Protein AF-A0A645DQP9-F1 (afdb_monomer_lite)

Structure (mmCIF, N/CA/C/O backbone):
data_AF-A0A645DQP9-F1
#
_entry.id   AF-A0A645DQP9-F1
#
loop_
_atom_site.group_PDB
_atom_site.id
_atom_site.type_symbol
_atom_site.label_atom_id
_atom_site.label_alt_id
_atom_site.label_comp_id
_atom_site.label_asym_id
_atom_site.label_entity_id
_atom_site.label_seq_id
_atom_site.pdbx_PDB_ins_code
_atom_site.Cartn_x
_atom_site.Cartn_y
_atom_site.Cartn_z
_atom_site.occupancy
_atom_site.B_iso_or_equiv
_atom_site.auth_seq_id
_atom_site.auth_comp_id
_atom_site.auth_asym_id
_atom_site.auth_atom_id
_atom_site.pdbx_PDB_model_num
ATOM 1 N N . MET A 1 1 ? -20.306 5.589 3.579 1.00 58.47 1 MET A N 1
ATOM 2 C CA . MET A 1 1 ? -19.928 5.825 4.986 1.00 58.47 1 MET A CA 1
ATOM 3 C C . MET A 1 1 ? -18.543 6.451 4.961 1.00 58.47 1 MET A C 1
ATOM 5 O O . MET A 1 1 ? -17.764 6.042 4.113 1.00 58.47 1 MET A O 1
ATOM 9 N N . ASP A 1 2 ? -18.267 7.483 5.757 1.00 70.06 2 ASP A N 1
ATOM 10 C CA . ASP A 1 2 ? -16.921 8.072 5.817 1.00 70.06 2 ASP A CA 1
ATOM 11 C C . ASP A 1 2 ? -16.045 7.193 6.726 1.00 70.06 2 ASP A C 1
ATOM 13 O O . ASP A 1 2 ? -16.339 7.118 7.926 1.00 70.06 2 ASP A O 1
ATOM 17 N N . PRO A 1 3 ? -14.989 6.537 6.204 1.00 66.81 3 PRO A N 1
ATOM 18 C CA . PRO A 1 3 ? -14.098 5.718 7.023 1.00 66.81 3 PRO A CA 1
ATOM 19 C C . PRO A 1 3 ? -13.484 6.515 8.185 1.00 66.81 3 PRO A C 1
ATOM 21 O O . PRO A 1 3 ? -13.211 5.971 9.245 1.00 66.81 3 PRO A O 1
ATOM 24 N N . GLY A 1 4 ? -13.288 7.832 8.039 1.00 70.69 4 GLY A N 1
ATOM 25 C CA . GLY A 1 4 ? -12.890 8.739 9.123 1.00 70.69 4 GLY A CA 1
ATOM 26 C C . GLY A 1 4 ? -13.702 8.562 10.406 1.00 70.69 4 GLY A C 1
ATOM 27 O O . GLY A 1 4 ? -13.138 8.480 11.500 1.00 70.69 4 GLY A O 1
ATOM 28 N N . LEU A 1 5 ? -15.022 8.463 10.263 1.00 83.31 5 LEU A N 1
ATOM 29 C CA . LEU A 1 5 ? -15.959 8.427 11.381 1.00 83.31 5 LEU A CA 1
ATOM 30 C C . LEU A 1 5 ? -16.033 7.048 12.047 1.00 83.31 5 LEU A C 1
ATOM 32 O O . LEU A 1 5 ? -16.182 6.974 13.268 1.00 83.31 5 LEU A O 1
ATOM 36 N N . THR A 1 6 ? -15.894 5.963 11.281 1.00 91.12 6 THR A N 1
ATOM 37 C CA . THR A 1 6 ? -15.985 4.593 11.812 1.00 91.12 6 THR A CA 1
ATOM 38 C C . THR A 1 6 ? -14.780 4.252 12.684 1.00 91.12 6 THR A C 1
ATOM 40 O O . THR A 1 6 ? -14.946 3.764 13.803 1.00 91.12 6 THR A O 1
ATOM 43 N N . TYR A 1 7 ? -13.570 4.615 12.250 1.00 92.06 7 TYR A N 1
ATOM 44 C CA . TYR A 1 7 ? -12.354 4.396 13.038 1.00 92.06 7 TYR A CA 1
ATOM 45 C C . TYR A 1 7 ? -12.356 5.153 14.376 1.00 92.06 7 TYR A C 1
ATOM 47 O O . TYR A 1 7 ? -11.875 4.626 15.378 1.00 92.06 7 TYR A O 1
ATOM 55 N N . ALA 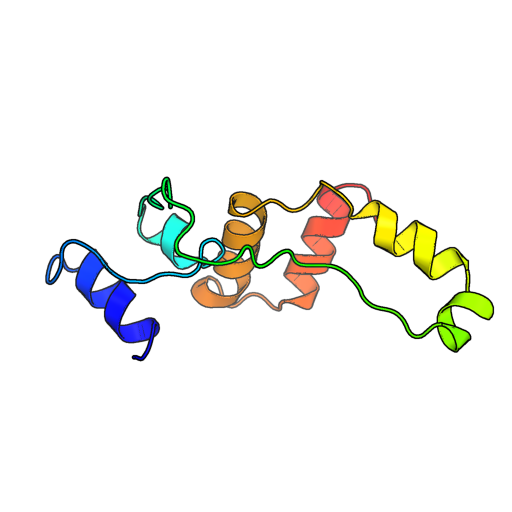A 1 8 ? -12.916 6.367 14.428 1.00 91.31 8 ALA A N 1
ATOM 56 C CA . ALA A 1 8 ? -13.077 7.090 15.690 1.00 91.31 8 ALA A CA 1
ATOM 57 C C . ALA A 1 8 ? -14.098 6.404 16.612 1.00 91.31 8 ALA A C 1
ATOM 59 O O . ALA A 1 8 ? -13.863 6.291 17.811 1.00 91.31 8 ALA A O 1
ATOM 60 N N . ALA A 1 9 ? -15.209 5.909 16.059 1.00 93.62 9 ALA A N 1
ATOM 61 C CA . ALA A 1 9 ? -16.245 5.234 16.833 1.00 93.62 9 ALA A CA 1
ATOM 62 C C . ALA A 1 9 ? -15.742 3.942 17.497 1.00 93.62 9 ALA A C 1
ATOM 64 O O . ALA A 1 9 ? -16.025 3.740 18.676 1.00 93.62 9 ALA A O 1
ATOM 65 N N . VAL A 1 10 ? -14.976 3.108 16.780 1.00 94.56 10 VAL A N 1
ATOM 66 C CA . VAL A 1 10 ? -14.407 1.875 17.360 1.00 94.56 10 VAL A CA 1
ATOM 67 C C . VAL A 1 10 ? -13.307 2.178 18.376 1.00 94.56 10 VAL A C 1
ATOM 69 O O . VAL A 1 10 ? -13.277 1.580 19.446 1.00 94.56 10 VAL A O 1
ATOM 72 N N . ARG A 1 11 ? -12.450 3.173 18.105 1.00 93.00 11 ARG A N 1
ATOM 73 C CA . ARG A 1 11 ? -11.420 3.625 19.054 1.00 93.00 11 ARG A CA 1
ATOM 74 C C . ARG A 1 11 ? -12.035 4.130 20.362 1.00 93.00 11 ARG A C 1
ATOM 76 O O . ARG A 1 11 ? -11.515 3.841 21.433 1.00 93.00 11 ARG A O 1
ATOM 83 N N . ASP A 1 12 ? -13.129 4.884 20.268 1.00 94.56 12 ASP A N 1
ATOM 84 C CA . ASP A 1 12 ? -13.825 5.466 21.420 1.00 94.56 12 ASP A CA 1
ATOM 85 C C . ASP A 1 12 ? -14.788 4.471 22.104 1.00 94.56 12 ASP A C 1
ATOM 87 O O . ASP A 1 12 ? -15.499 4.856 23.031 1.00 94.56 12 ASP A O 1
ATOM 91 N N . GLY A 1 13 ? -14.859 3.214 21.641 1.00 94.81 13 GLY A N 1
ATOM 92 C CA . GLY A 1 13 ? -15.730 2.177 22.208 1.00 94.81 13 GLY A CA 1
ATOM 93 C C . GLY A 1 13 ? -17.228 2.410 21.986 1.00 94.81 13 GLY A C 1
ATOM 94 O O . GLY A 1 13 ? -18.053 1.866 22.713 1.00 94.81 13 GLY A O 1
ATOM 95 N N . LYS A 1 14 ? -17.606 3.237 21.002 1.00 96.44 14 LYS A N 1
ATOM 96 C CA . LYS A 1 14 ? -19.016 3.472 20.633 1.00 96.44 14 LYS A CA 1
ATOM 97 C C . LYS A 1 14 ? -19.597 2.323 19.810 1.00 96.44 14 LYS A C 1
ATOM 99 O O . LYS A 1 14 ? -20.814 2.180 19.741 1.00 96.44 14 LYS A O 1
ATOM 104 N N . VAL A 1 15 ? -18.725 1.558 19.157 1.00 96.06 15 VAL A N 1
ATOM 105 C CA . VAL A 1 15 ? -19.022 0.331 18.413 1.00 96.06 15 VAL A CA 1
ATOM 106 C C . VAL A 1 15 ? -17.880 -0.659 18.627 1.00 96.06 15 VAL A C 1
ATOM 108 O O . VAL A 1 15 ? -16.747 -0.241 18.858 1.00 96.06 15 VAL A O 1
ATOM 111 N N . ASP A 1 16 ? -18.160 -1.953 18.497 1.00 95.19 16 ASP A N 1
ATOM 112 C CA . ASP A 1 16 ? -17.151 -3.006 18.680 1.00 95.19 16 ASP A CA 1
ATOM 113 C C . ASP A 1 16 ? -16.440 -3.392 17.373 1.00 95.19 16 ASP A C 1
ATOM 115 O O . ASP A 1 16 ? -15.305 -3.866 17.387 1.00 95.19 16 ASP A O 1
ATOM 119 N N . VAL A 1 17 ? -17.114 -3.211 16.230 1.00 95.44 17 VAL A N 1
ATOM 120 C CA . VAL A 1 17 ? -16.657 -3.661 14.907 1.00 95.44 17 VAL A CA 1
ATOM 121 C C . VAL A 1 17 ? -17.024 -2.624 13.848 1.00 95.44 17 VAL A C 1
ATOM 123 O O . VAL A 1 17 ? -18.082 -1.998 13.922 1.00 95.44 17 VAL A O 1
ATOM 126 N N . ILE A 1 18 ? -16.153 -2.461 12.853 1.00 94.81 18 ILE A N 1
ATOM 127 C CA . ILE A 1 18 ? -16.349 -1.587 11.690 1.00 94.81 18 ILE A CA 1
ATOM 128 C C . ILE A 1 18 ? -15.937 -2.306 10.405 1.00 94.81 18 ILE A C 1
ATOM 130 O O . ILE A 1 18 ? -15.148 -3.252 10.447 1.00 94.81 18 ILE A O 1
ATOM 134 N N . ASP A 1 19 ? -16.429 -1.828 9.265 1.00 93.00 19 ASP A N 1
ATOM 135 C CA . ASP A 1 19 ? -15.812 -2.113 7.976 1.00 93.00 19 ASP A CA 1
ATOM 136 C C . ASP A 1 19 ? -14.497 -1.327 7.830 1.00 93.00 19 ASP A C 1
ATOM 138 O O . ASP A 1 19 ? -14.357 -0.196 8.302 1.00 93.00 19 ASP A O 1
ATOM 142 N N . ALA A 1 20 ? -13.504 -1.959 7.209 1.00 91.38 20 ALA A N 1
ATOM 143 C CA . ALA A 1 20 ? -12.150 -1.435 7.085 1.00 91.38 20 ALA A CA 1
ATOM 144 C C . ALA A 1 20 ? -11.474 -1.967 5.814 1.00 91.38 20 ALA A C 1
ATOM 146 O O . ALA A 1 20 ? -11.823 -3.035 5.312 1.00 91.38 20 ALA A O 1
ATOM 147 N N . PHE A 1 21 ? -10.458 -1.249 5.335 1.00 91.69 21 PHE A N 1
ATOM 148 C CA . PHE A 1 21 ? -9.542 -1.740 4.303 1.00 91.69 21 PHE A CA 1
ATOM 149 C C . PHE A 1 21 ? -8.303 -2.339 4.973 1.00 91.69 21 PHE A C 1
ATOM 151 O O . PHE A 1 21 ? -7.746 -1.721 5.879 1.00 91.69 21 PHE A O 1
ATOM 158 N N . SER A 1 22 ? -7.842 -3.515 4.532 1.00 92.88 22 SER A N 1
ATOM 159 C CA . SER A 1 22 ? -6.762 -4.261 5.210 1.00 92.88 22 SER A CA 1
ATOM 160 C C . SER A 1 22 ? -5.420 -3.518 5.281 1.00 92.88 22 SER A C 1
ATOM 162 O O . SER A 1 22 ? -4.590 -3.830 6.132 1.00 92.88 22 SER A O 1
ATOM 164 N N . THR A 1 23 ? -5.224 -2.507 4.431 1.00 94.19 23 THR A N 1
ATOM 165 C CA . THR A 1 23 ? -4.015 -1.678 4.346 1.00 94.19 23 THR A CA 1
ATOM 166 C C . THR A 1 23 ? -4.167 -0.287 4.975 1.00 94.19 23 THR A C 1
ATOM 168 O O . THR A 1 23 ? -3.303 0.566 4.777 1.00 94.19 23 THR A O 1
ATOM 171 N N . ASP A 1 24 ? -5.245 -0.007 5.715 1.00 94.38 24 ASP A N 1
ATOM 172 C CA . ASP A 1 24 ? -5.442 1.299 6.358 1.00 94.38 24 ASP A CA 1
ATOM 173 C C . ASP A 1 24 ? -4.480 1.496 7.544 1.00 94.38 24 ASP A C 1
ATOM 175 O O . ASP A 1 24 ? -4.374 0.654 8.442 1.00 94.38 24 ASP A O 1
ATOM 179 N N . GLY A 1 25 ? -3.797 2.643 7.582 1.00 92.75 25 GLY A N 1
ATOM 180 C CA . GLY A 1 25 ? -2.797 2.938 8.609 1.00 92.75 25 GLY A CA 1
ATOM 181 C C . GLY A 1 25 ? -3.351 3.036 10.035 1.00 92.75 25 GLY A C 1
ATOM 182 O O . GLY A 1 25 ? -2.627 2.788 11.005 1.00 92.75 25 GLY A O 1
ATOM 183 N N . ARG A 1 26 ? -4.646 3.335 10.195 1.00 93.62 26 ARG A N 1
ATOM 184 C CA . ARG A 1 26 ? -5.293 3.433 11.514 1.00 93.62 26 ARG A CA 1
ATOM 185 C C . ARG A 1 26 ? -5.449 2.087 12.202 1.00 93.62 26 ARG A C 1
ATOM 187 O O . 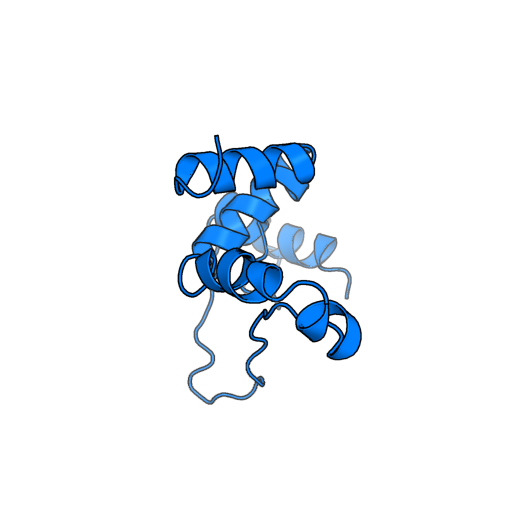ARG A 1 26 ? -5.582 2.064 13.422 1.00 93.62 26 ARG A O 1
ATOM 194 N N . ILE A 1 27 ? -5.378 0.979 11.463 1.00 92.38 27 ILE A N 1
ATOM 195 C CA . ILE A 1 27 ? -5.396 -0.366 12.051 1.00 92.38 27 ILE A CA 1
ATOM 196 C C . ILE A 1 27 ? -4.222 -0.523 13.022 1.00 92.38 27 ILE A C 1
ATOM 198 O O . ILE A 1 27 ? -4.421 -0.916 14.168 1.00 92.38 27 ILE A O 1
ATOM 202 N N . ILE A 1 28 ? -3.013 -0.144 12.597 1.00 89.19 28 ILE A N 1
ATOM 203 C CA . ILE A 1 28 ? -1.818 -0.199 13.449 1.00 89.19 28 ILE A CA 1
ATOM 204 C C . ILE A 1 28 ? -1.910 0.858 14.554 1.00 89.19 28 ILE A C 1
ATOM 206 O O . ILE A 1 28 ? -1.670 0.551 15.719 1.00 89.19 28 ILE A O 1
ATOM 210 N N . ALA A 1 29 ? -2.294 2.091 14.211 1.00 89.00 29 ALA A N 1
ATOM 211 C CA . ALA A 1 29 ? -2.299 3.199 15.166 1.00 89.00 29 ALA A CA 1
ATOM 212 C C . ALA A 1 29 ? -3.307 3.033 16.310 1.00 89.00 29 ALA A C 1
ATOM 214 O O . ALA A 1 29 ? -3.050 3.487 17.422 1.00 89.00 29 ALA A O 1
ATOM 215 N N . PHE A 1 30 ? -4.447 2.390 16.051 1.00 91.56 30 PHE A N 1
ATOM 216 C CA . PHE A 1 30 ? -5.480 2.124 17.055 1.00 91.56 30 PHE A CA 1
ATOM 217 C C . PHE A 1 30 ? -5.416 0.693 17.601 1.00 91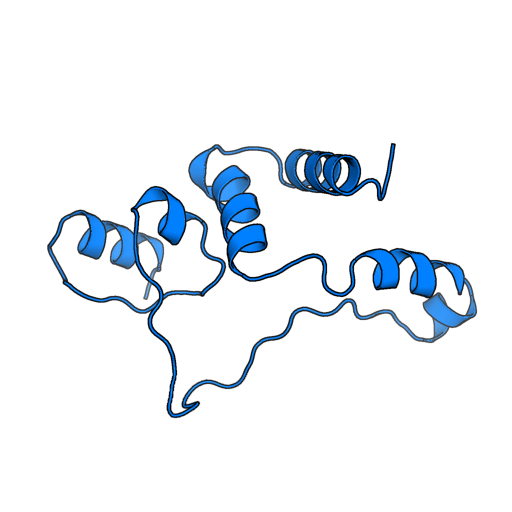.56 30 PHE A C 1
ATOM 219 O O . PHE A 1 30 ? -6.314 0.286 18.331 1.00 91.56 30 PHE A O 1
ATOM 226 N N . ASN A 1 31 ? -4.352 -0.056 17.278 1.00 90.62 31 ASN A N 1
ATOM 227 C CA . ASN A 1 31 ? -4.141 -1.438 17.710 1.00 90.62 31 ASN A CA 1
ATOM 228 C C . ASN A 1 31 ? -5.357 -2.346 17.433 1.00 90.62 31 ASN A C 1
ATOM 230 O O . ASN A 1 31 ? -5.784 -3.135 18.278 1.00 90.62 31 ASN A O 1
ATOM 234 N N . LEU A 1 32 ? -5.941 -2.198 16.245 1.00 92.81 32 LEU A N 1
ATOM 235 C CA . LEU A 1 32 ? -7.092 -2.975 15.805 1.00 92.81 32 LEU A CA 1
ATOM 236 C C . LEU A 1 32 ? -6.639 -4.286 15.161 1.00 92.81 32 LEU A C 1
ATOM 238 O O . LEU A 1 32 ? -5.546 -4.395 14.601 1.00 92.81 32 LEU A O 1
ATOM 242 N N . ARG A 1 33 ? -7.519 -5.287 15.200 1.00 92.69 33 ARG A N 1
ATOM 243 C CA . ARG A 1 33 ? -7.301 -6.586 14.565 1.00 92.69 33 ARG A CA 1
ATOM 244 C C . ARG A 1 33 ? -8.170 -6.722 13.321 1.00 92.69 33 ARG A C 1
ATOM 246 O O . ARG A 1 33 ? -9.387 -6.603 13.408 1.00 92.69 33 ARG A O 1
ATOM 253 N N . VAL A 1 34 ? -7.544 -7.047 12.191 1.00 93.31 34 VAL A N 1
ATOM 254 C CA . VAL A 1 34 ? -8.256 -7.463 10.975 1.00 93.31 34 VAL A CA 1
ATOM 255 C C . VAL A 1 34 ? -8.787 -8.884 11.173 1.00 93.31 34 VAL A C 1
ATOM 257 O O . VAL A 1 34 ? -8.046 -9.771 11.605 1.00 93.31 34 VAL A O 1
ATOM 260 N N . LEU A 1 35 ? -10.075 -9.082 10.891 1.00 94.62 35 LEU A N 1
ATOM 261 C CA . LEU A 1 35 ? -10.716 -10.396 10.889 1.00 94.62 35 LEU A CA 1
ATOM 262 C C . LEU A 1 35 ? -10.559 -11.056 9.515 1.00 94.62 35 LEU A C 1
ATOM 264 O O . LEU A 1 35 ? -10.542 -10.376 8.492 1.00 94.62 35 LEU A O 1
ATOM 268 N N . GLU A 1 36 ? -10.432 -12.379 9.504 1.00 93.50 36 GLU A N 1
ATOM 269 C CA . GLU A 1 36 ? -10.325 -13.165 8.275 1.00 93.50 36 GLU A CA 1
ATOM 270 C C . GLU A 1 36 ? -11.700 -13.322 7.613 1.00 93.50 36 GLU A C 1
ATOM 272 O O . GLU A 1 36 ? -12.673 -13.672 8.281 1.00 93.50 36 GLU A O 1
ATOM 277 N N . ASP A 1 37 ? -11.774 -13.093 6.300 1.00 95.25 37 ASP A N 1
ATOM 278 C CA . ASP A 1 37 ? -12.936 -13.453 5.479 1.00 95.25 37 ASP A CA 1
ATOM 279 C C . ASP A 1 37 ? -12.839 -14.931 5.065 1.00 95.25 37 ASP A C 1
ATOM 281 O O . ASP A 1 37 ? -12.481 -15.283 3.938 1.00 95.25 37 ASP A O 1
ATOM 285 N N . ASP A 1 38 ? -13.120 -15.811 6.024 1.00 96.38 38 ASP A N 1
ATOM 286 C CA . ASP A 1 38 ? -12.990 -17.269 5.918 1.00 96.38 38 ASP A CA 1
ATOM 287 C C . ASP A 1 38 ? -13.880 -17.881 4.821 1.00 96.38 38 ASP A C 1
ATOM 289 O O . ASP A 1 38 ? -13.525 -18.881 4.189 1.00 96.38 38 ASP A O 1
ATOM 293 N N . LYS A 1 39 ? -15.028 -17.252 4.555 1.00 96.94 39 LYS A N 1
ATOM 294 C CA . LYS A 1 39 ? -15.991 -17.664 3.523 1.00 96.94 39 LYS A CA 1
ATOM 295 C C . LYS A 1 39 ? -15.781 -16.979 2.180 1.00 96.94 39 LYS A C 1
ATOM 297 O O . LYS A 1 39 ? -16.522 -17.287 1.245 1.00 96.94 39 LYS A O 1
ATOM 302 N N . ARG A 1 40 ? -14.768 -16.113 2.062 1.00 94.12 40 ARG A N 1
ATOM 303 C CA . ARG A 1 40 ? -14.400 -15.411 0.822 1.00 94.12 40 ARG A CA 1
ATOM 304 C C . ARG A 1 40 ? -15.586 -14.667 0.215 1.00 94.12 40 ARG A C 1
ATOM 306 O O . ARG A 1 40 ? -15.850 -14.770 -0.984 1.00 94.12 40 ARG A O 1
ATOM 313 N N . PHE A 1 41 ? -16.341 -13.975 1.060 1.00 96.12 41 PHE A N 1
ATOM 314 C CA . PHE A 1 41 ? -17.450 -13.149 0.607 1.00 96.12 41 PHE A CA 1
ATOM 315 C C . PHE A 1 41 ? -16.954 -11.995 -0.275 1.00 96.12 41 PHE A C 1
ATOM 317 O O . PHE A 1 41 ? -17.583 -11.668 -1.283 1.00 96.12 41 PHE A O 1
ATOM 324 N N . PHE A 1 42 ? -15.810 -11.403 0.073 1.00 93.94 42 PHE A N 1
ATOM 325 C CA . PHE A 1 42 ? -15.184 -10.340 -0.697 1.00 93.94 42 PHE A CA 1
ATOM 326 C C . PHE A 1 42 ? -14.232 -10.899 -1.764 1.00 93.94 42 PHE A C 1
ATOM 328 O O . PHE A 1 42 ? -13.466 -11.833 -1.506 1.00 93.94 42 PHE A O 1
ATOM 335 N N . PRO A 1 43 ? -14.220 -10.311 -2.974 1.00 94.12 43 PRO A N 1
ATOM 336 C CA . PRO A 1 43 ? -13.197 -10.631 -3.955 1.00 94.12 43 PRO A CA 1
ATOM 337 C C . PRO A 1 43 ? -11.823 -10.127 -3.479 1.00 94.12 43 PRO A C 1
ATOM 339 O O . PRO A 1 43 ? -11.739 -9.115 -2.779 1.00 94.12 43 PRO A O 1
ATOM 342 N N . PRO A 1 44 ? -10.724 -10.787 -3.881 1.00 92.38 44 PRO A N 1
ATOM 343 C CA . PRO A 1 44 ? -9.390 -10.300 -3.571 1.00 92.38 44 PRO A CA 1
ATOM 344 C C . PRO A 1 44 ? -9.052 -9.058 -4.407 1.00 92.38 44 PRO A C 1
ATOM 346 O O . PRO A 1 44 ? -9.257 -9.035 -5.622 1.00 92.38 44 PRO A O 1
ATOM 349 N N . TYR A 1 45 ? -8.457 -8.050 -3.768 1.00 93.50 45 TYR A N 1
ATOM 350 C CA . TYR A 1 45 ? -8.005 -6.812 -4.411 1.00 93.50 45 TYR A CA 1
ATOM 351 C C . TYR A 1 45 ? -6.474 -6.738 -4.442 1.00 93.50 45 TYR A C 1
ATOM 353 O O . TYR A 1 45 ? -5.854 -5.971 -3.707 1.00 93.50 45 TYR A O 1
ATOM 361 N N . TYR A 1 46 ? -5.844 -7.554 -5.290 1.00 93.62 46 TYR A N 1
ATOM 362 C CA . TYR A 1 46 ? -4.387 -7.540 -5.447 1.00 93.62 46 TYR A CA 1
ATOM 363 C C . TYR A 1 46 ? -3.907 -6.282 -6.180 1.00 93.62 46 TYR A C 1
ATOM 365 O O . TYR A 1 46 ? -4.388 -5.959 -7.266 1.00 93.62 46 TYR A O 1
ATOM 373 N N . ALA A 1 47 ? -2.914 -5.600 -5.609 1.00 94.06 47 ALA A N 1
ATOM 374 C CA . ALA A 1 47 ? -2.246 -4.484 -6.263 1.00 94.06 47 ALA A CA 1
ATOM 375 C C . ALA A 1 47 ? -1.183 -4.996 -7.244 1.00 94.06 47 ALA A C 1
ATOM 377 O O . ALA A 1 47 ? -0.311 -5.783 -6.874 1.00 94.06 47 ALA A O 1
ATOM 378 N N . ALA A 1 48 ? -1.235 -4.521 -8.488 1.00 95.56 48 ALA A N 1
ATOM 379 C CA . ALA A 1 48 ? -0.255 -4.847 -9.517 1.00 95.56 48 ALA A CA 1
ATOM 380 C C . ALA A 1 48 ? 0.053 -3.617 -10.389 1.00 95.56 48 ALA A C 1
ATOM 382 O O . ALA A 1 48 ? -0.865 -2.863 -10.727 1.00 95.56 48 ALA A O 1
ATOM 383 N N . PRO A 1 49 ? 1.319 -3.406 -10.790 1.00 96.12 49 PRO A N 1
ATOM 384 C CA . PRO A 1 49 ? 1.650 -2.429 -11.818 1.00 96.12 49 PRO A CA 1
ATOM 385 C C . PRO A 1 49 ? 1.054 -2.835 -13.172 1.00 96.12 49 PRO A C 1
ATOM 387 O O . PRO A 1 49 ? 1.152 -3.991 -13.578 1.00 96.12 49 PRO A O 1
ATOM 390 N N . VAL A 1 50 ? 0.488 -1.873 -13.902 1.00 97.25 50 VAL A N 1
ATOM 391 C CA . VAL A 1 50 ? -0.014 -2.073 -15.270 1.00 97.25 50 VAL A CA 1
ATOM 392 C C . VAL A 1 50 ? 0.672 -1.068 -16.186 1.00 97.25 50 VAL A C 1
ATOM 394 O O . VAL A 1 50 ? 0.656 0.134 -15.924 1.00 97.25 50 VAL A O 1
ATOM 397 N N . VAL A 1 51 ? 1.288 -1.559 -17.261 1.00 97.69 51 VAL A N 1
ATOM 398 C CA . VAL A 1 51 ? 2.054 -0.749 -18.220 1.00 97.69 51 VAL A CA 1
ATOM 399 C C . VAL A 1 51 ? 1.489 -0.970 -19.619 1.00 97.69 51 VAL A C 1
ATOM 401 O O . VAL A 1 51 ? 1.140 -2.092 -19.984 1.00 97.69 51 VAL A O 1
ATOM 404 N N . ARG A 1 52 ? 1.392 0.098 -20.421 1.00 98.44 52 ARG A N 1
ATOM 405 C CA . ARG A 1 52 ? 0.972 -0.019 -21.826 1.00 98.44 52 ARG A CA 1
ATOM 406 C C . ARG A 1 52 ? 1.990 -0.850 -22.611 1.00 98.44 52 ARG A C 1
ATOM 408 O O . ARG A 1 52 ? 3.197 -0.672 -22.448 1.00 98.44 52 ARG A O 1
ATOM 415 N N . ALA A 1 53 ? 1.497 -1.725 -23.484 1.00 98.19 53 ALA A N 1
ATOM 416 C CA . ALA A 1 53 ? 2.337 -2.663 -24.227 1.00 98.19 53 ALA A CA 1
ATOM 417 C C . ALA A 1 53 ? 3.361 -1.969 -25.144 1.00 98.19 53 ALA A C 1
ATOM 419 O O . ALA A 1 53 ? 4.501 -2.412 -25.224 1.00 98.19 53 ALA A O 1
ATOM 420 N N . ASP A 1 54 ? 2.988 -0.863 -25.792 1.00 98.38 54 ASP A N 1
ATOM 421 C CA . ASP A 1 54 ? 3.889 -0.076 -26.645 1.00 98.38 54 ASP A CA 1
ATOM 422 C C . ASP A 1 54 ? 5.027 0.573 -25.842 1.00 98.38 54 ASP A C 1
ATOM 424 O O . ASP A 1 54 ? 6.180 0.550 -26.270 1.00 98.38 54 ASP A O 1
ATOM 428 N N . THR A 1 55 ? 4.727 1.094 -24.648 1.00 98.38 55 THR A N 1
ATOM 429 C CA . THR A 1 55 ? 5.743 1.611 -23.723 1.00 98.38 55 THR A CA 1
ATOM 430 C C . THR A 1 55 ? 6.689 0.503 -23.275 1.00 98.38 55 THR A C 1
ATOM 432 O O . THR A 1 55 ? 7.900 0.701 -23.300 1.00 98.38 55 THR A O 1
ATOM 435 N N . LEU A 1 56 ? 6.157 -0.662 -22.896 1.00 98.19 56 LEU A N 1
ATOM 436 C CA . LEU A 1 56 ? 6.973 -1.781 -22.425 1.00 98.19 56 LEU A CA 1
ATOM 437 C C . LEU A 1 56 ? 7.857 -2.363 -23.537 1.00 98.19 56 LEU A C 1
ATOM 439 O O . LEU A 1 56 ? 8.998 -2.724 -23.282 1.00 98.19 56 LEU A O 1
ATOM 443 N N . ALA A 1 57 ? 7.365 -2.399 -24.778 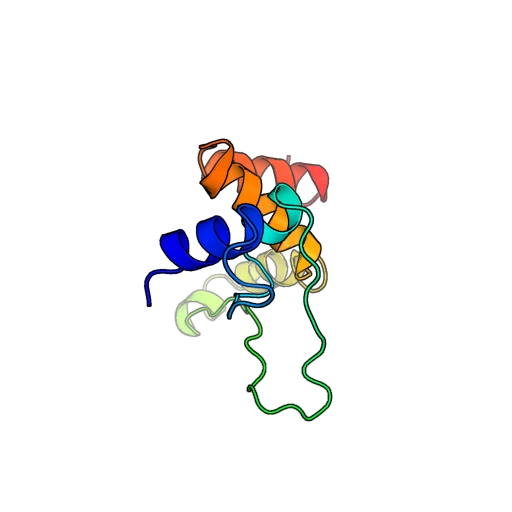1.00 97.88 57 ALA A N 1
ATOM 444 C CA . ALA A 1 57 ? 8.156 -2.816 -25.934 1.00 97.88 57 ALA A CA 1
ATOM 445 C C . ALA A 1 57 ? 9.316 -1.851 -26.226 1.00 97.88 57 ALA A C 1
ATOM 447 O O . ALA A 1 57 ? 10.383 -2.280 -26.659 1.00 97.88 57 ALA A O 1
ATOM 448 N N . LYS A 1 58 ? 9.115 -0.549 -25.988 1.00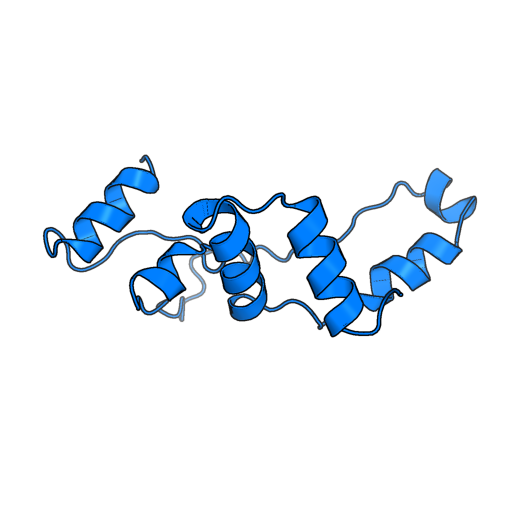 98.50 58 LYS A N 1
ATOM 449 C CA . LYS A 1 58 ? 10.152 0.475 -26.167 1.00 98.50 58 LYS A CA 1
ATOM 450 C C . LYS A 1 58 ? 11.166 0.508 -25.017 1.00 98.50 58 LYS A C 1
ATOM 452 O O . LYS A 1 58 ? 12.324 0.834 -25.261 1.00 98.50 58 LYS A O 1
ATOM 457 N N . TYR A 1 59 ? 10.725 0.191 -23.800 1.00 98.25 59 TYR A N 1
ATOM 458 C CA . TYR A 1 59 ? 11.515 0.243 -22.567 1.00 98.25 59 TYR A CA 1
ATOM 459 C C . TYR A 1 59 ? 11.339 -1.059 -21.762 1.00 98.25 59 TYR A C 1
ATOM 461 O O . TYR A 1 59 ? 10.637 -1.069 -20.741 1.00 98.25 59 TYR A O 1
ATOM 469 N N . PRO A 1 60 ? 11.914 -2.185 -22.226 1.00 97.44 60 PRO A N 1
ATOM 470 C CA . PRO A 1 60 ? 11.748 -3.487 -21.578 1.00 97.44 60 PRO A CA 1
ATOM 471 C C . PRO A 1 60 ? 12.281 -3.523 -20.137 1.00 97.44 60 PRO A C 1
ATOM 473 O O . PRO A 1 60 ? 11.756 -4.270 -19.315 1.00 97.44 60 PRO A O 1
ATOM 476 N N . GLU A 1 61 ? 13.243 -2.666 -19.785 1.00 97.75 61 GLU A N 1
ATOM 477 C CA . GLU A 1 61 ? 13.801 -2.529 -18.434 1.00 97.75 61 GLU A CA 1
ATOM 478 C C . GLU A 1 61 ? 12.761 -2.134 -17.369 1.00 97.75 61 GLU A C 1
ATOM 480 O O . GLU A 1 61 ? 12.967 -2.366 -16.175 1.00 97.75 61 GLU A O 1
ATOM 485 N N . ILE A 1 62 ? 11.616 -1.572 -17.783 1.00 98.00 62 ILE A N 1
ATOM 486 C CA . ILE A 1 62 ? 10.491 -1.280 -16.887 1.00 98.00 62 ILE A CA 1
ATOM 487 C C . ILE A 1 62 ? 9.964 -2.571 -16.245 1.00 98.00 62 ILE A C 1
ATOM 489 O O . ILE A 1 62 ? 9.595 -2.548 -15.069 1.00 98.00 62 ILE A O 1
ATOM 493 N N . ALA A 1 63 ? 9.941 -3.689 -16.985 1.00 97.56 63 ALA A N 1
ATOM 494 C CA . ALA A 1 63 ? 9.481 -4.972 -16.457 1.00 97.56 63 ALA A CA 1
ATOM 495 C C . ALA A 1 63 ? 10.337 -5.410 -15.266 1.00 97.56 63 ALA A C 1
ATOM 497 O O . ALA A 1 63 ? 9.799 -5.699 -14.199 1.00 97.56 63 ALA A O 1
ATOM 498 N N . ASP A 1 64 ? 11.660 -5.404 -15.429 1.00 96.50 64 ASP A N 1
ATOM 499 C CA . ASP A 1 64 ? 12.599 -5.830 -14.389 1.00 96.50 64 ASP A CA 1
ATOM 500 C C . ASP A 1 64 ? 12.526 -4.911 -13.166 1.00 96.50 64 ASP A C 1
ATOM 502 O O . ASP A 1 64 ? 12.456 -5.377 -12.025 1.00 96.50 64 ASP A O 1
ATOM 506 N N . ALA A 1 65 ? 12.459 -3.596 -13.398 1.00 96.81 65 ALA A N 1
ATOM 507 C CA . ALA A 1 65 ? 12.344 -2.612 -12.330 1.00 96.81 65 ALA A CA 1
ATOM 508 C C . ALA A 1 65 ? 11.059 -2.798 -11.509 1.00 96.81 65 ALA A C 1
ATOM 510 O O . ALA A 1 65 ? 11.114 -2.807 -10.280 1.00 96.81 65 ALA A O 1
ATOM 511 N N . LEU A 1 66 ? 9.904 -2.982 -12.154 1.00 97.31 66 LEU A N 1
ATOM 512 C CA . LEU A 1 66 ? 8.631 -3.173 -11.452 1.00 97.31 66 LEU A CA 1
ATOM 513 C C . LEU A 1 66 ? 8.539 -4.552 -10.790 1.00 97.31 66 LEU A C 1
ATOM 515 O O . LEU A 1 66 ? 8.073 -4.648 -9.655 1.00 97.31 66 LEU A O 1
ATOM 519 N N . ASN A 1 67 ? 9.036 -5.606 -11.443 1.00 97.25 67 ASN A N 1
ATOM 520 C CA . ASN A 1 67 ? 9.056 -6.956 -10.874 1.00 97.25 67 ASN A CA 1
ATOM 521 C C . ASN A 1 67 ? 9.982 -7.072 -9.660 1.00 97.25 67 ASN A C 1
ATOM 523 O O . ASN A 1 67 ? 9.759 -7.936 -8.815 1.00 97.25 67 ASN A O 1
ATOM 527 N N . SER A 1 68 ? 10.958 -6.173 -9.493 1.00 96.31 68 SER A N 1
ATOM 528 C CA . SER A 1 68 ? 11.762 -6.106 -8.265 1.00 96.31 68 SER A CA 1
ATOM 529 C C . SER A 1 68 ? 10.928 -5.846 -6.996 1.00 96.31 68 SER A C 1
ATOM 531 O O . SER A 1 68 ? 11.375 -6.165 -5.893 1.00 96.31 68 SER A O 1
ATOM 533 N N . LEU A 1 69 ? 9.707 -5.311 -7.143 1.00 96.06 69 LEU A N 1
ATOM 534 C CA . LEU A 1 69 ? 8.748 -5.074 -6.059 1.00 96.06 69 LEU A CA 1
ATOM 535 C C . LEU A 1 69 ? 7.927 -6.321 -5.699 1.00 96.06 69 LEU A C 1
ATOM 537 O O . LEU A 1 69 ? 7.301 -6.355 -4.636 1.00 96.06 69 LEU A O 1
ATOM 541 N N . ALA A 1 70 ? 7.896 -7.333 -6.572 1.00 95.12 70 ALA A N 1
ATOM 542 C CA . ALA A 1 70 ? 7.040 -8.500 -6.413 1.00 95.12 70 ALA A CA 1
ATOM 543 C C . ALA A 1 70 ? 7.328 -9.228 -5.089 1.00 95.12 70 ALA A C 1
ATOM 545 O O . ALA A 1 70 ? 8.475 -9.502 -4.738 1.00 95.12 70 ALA A O 1
ATOM 546 N N . GLY A 1 71 ? 6.267 -9.518 -4.332 1.00 93.69 71 GLY A N 1
ATOM 547 C CA . GLY A 1 71 ? 6.352 -10.214 -3.045 1.00 93.69 71 GLY A CA 1
ATOM 548 C C . GLY A 1 71 ? 6.927 -9.396 -1.879 1.00 93.69 71 GLY A C 1
ATOM 549 O O . GLY A 1 71 ? 7.031 -9.932 -0.779 1.00 93.69 71 GLY A O 1
ATOM 550 N N . LYS A 1 72 ? 7.290 -8.119 -2.075 1.00 94.31 72 LYS A N 1
ATOM 551 C CA . LYS A 1 72 ? 7.868 -7.268 -1.013 1.00 94.31 72 LYS A CA 1
ATOM 552 C C . LYS A 1 72 ? 6.841 -6.448 -0.231 1.00 94.31 72 LYS A C 1
ATOM 554 O O . LYS A 1 72 ? 7.150 -5.990 0.864 1.00 94.31 72 LYS A O 1
ATOM 559 N N . LEU A 1 73 ? 5.641 -6.257 -0.777 1.00 94.38 73 LEU A N 1
ATOM 560 C CA . LEU A 1 73 ? 4.551 -5.518 -0.139 1.00 94.38 73 LEU A CA 1
ATOM 561 C C . LEU A 1 73 ? 3.441 -6.486 0.263 1.00 94.38 73 LEU A C 1
ATOM 563 O O . LEU A 1 73 ? 2.768 -7.055 -0.592 1.00 94.38 73 LEU A O 1
ATOM 567 N N . ASN A 1 74 ? 3.266 -6.662 1.569 1.00 93.00 74 ASN A N 1
ATOM 568 C CA . ASN A 1 74 ? 2.097 -7.316 2.152 1.00 93.00 74 ASN A CA 1
ATOM 569 C C . ASN A 1 74 ? 1.210 -6.272 2.850 1.00 93.00 74 ASN A C 1
ATOM 571 O O . ASN A 1 74 ? 1.612 -5.117 3.010 1.00 93.00 74 ASN A O 1
ATOM 575 N N . ASP A 1 75 ? 0.026 -6.685 3.300 1.00 92.50 75 ASP A N 1
ATOM 576 C CA . ASP A 1 75 ? -0.962 -5.779 3.892 1.00 92.50 75 ASP A CA 1
ATOM 577 C C . ASP A 1 75 ? -0.423 -5.000 5.098 1.00 92.50 75 ASP A C 1
ATOM 579 O O . ASP A 1 75 ? -0.646 -3.796 5.213 1.00 92.50 75 ASP A O 1
ATOM 583 N N . LYS A 1 76 ? 0.348 -5.664 5.969 1.00 91.12 76 LYS A N 1
ATOM 584 C CA . LYS A 1 76 ? 0.933 -5.045 7.167 1.00 91.12 76 LYS A CA 1
ATOM 585 C C . LYS A 1 76 ? 1.985 -3.996 6.811 1.00 91.12 76 LYS A C 1
ATOM 587 O O . LYS A 1 76 ? 2.010 -2.924 7.414 1.00 91.12 76 LYS A O 1
ATOM 592 N N . GLU A 1 77 ? 2.850 -4.304 5.849 1.00 94.38 77 GLU A N 1
ATOM 593 C CA . GLU A 1 77 ? 3.862 -3.371 5.356 1.00 94.38 77 GLU A CA 1
ATOM 594 C C . GLU A 1 77 ? 3.183 -2.149 4.727 1.00 94.38 77 GLU A C 1
ATOM 596 O O . GLU A 1 77 ? 3.504 -1.014 5.075 1.00 94.38 77 GLU A O 1
ATOM 601 N N . MET A 1 78 ? 2.173 -2.367 3.880 1.00 96.00 78 MET A N 1
ATOM 602 C CA . MET A 1 78 ? 1.425 -1.283 3.245 1.00 96.00 78 MET A CA 1
ATOM 603 C C . MET A 1 78 ? 0.670 -0.422 4.268 1.00 96.00 78 MET A C 1
ATOM 605 O O . MET A 1 78 ? 0.711 0.802 4.172 1.00 96.00 78 MET A O 1
ATOM 609 N N . ALA A 1 79 ? 0.056 -1.030 5.290 1.00 94.69 79 ALA A N 1
ATOM 610 C CA . ALA A 1 79 ? -0.583 -0.303 6.388 1.00 94.69 79 ALA A CA 1
ATOM 611 C C . ALA A 1 79 ? 0.409 0.577 7.159 1.00 94.69 79 ALA A C 1
ATOM 613 O O . ALA A 1 79 ? 0.099 1.722 7.483 1.00 94.69 79 ALA A O 1
ATOM 614 N N . SER A 1 80 ? 1.627 0.087 7.403 1.00 94.69 80 SER A N 1
ATOM 615 C CA . SER A 1 80 ? 2.695 0.877 8.030 1.00 94.69 80 SER A CA 1
ATOM 616 C C . SER A 1 80 ? 3.101 2.083 7.173 1.00 94.69 80 SER A C 1
ATOM 618 O O . SER A 1 80 ? 3.290 3.188 7.687 1.00 94.69 80 SER A O 1
ATOM 620 N N . LEU A 1 81 ? 3.197 1.907 5.852 1.00 96.88 81 LEU A N 1
ATOM 621 C CA . LEU A 1 81 ? 3.498 3.000 4.923 1.00 96.88 81 LEU A CA 1
ATOM 622 C C . LEU A 1 81 ? 2.356 4.022 4.850 1.00 96.88 81 LEU A C 1
ATOM 624 O O . LEU A 1 81 ? 2.616 5.223 4.911 1.00 96.88 81 LEU A O 1
ATOM 628 N N . ASN A 1 82 ? 1.103 3.565 4.795 1.00 96.19 82 ASN A N 1
ATOM 629 C CA . ASN A 1 82 ? -0.069 4.441 4.803 1.00 96.19 82 ASN A CA 1
ATOM 630 C C . ASN A 1 82 ? -0.194 5.213 6.121 1.00 96.19 82 ASN A C 1
ATOM 632 O O . ASN A 1 82 ? -0.466 6.408 6.094 1.00 96.19 82 ASN A O 1
ATOM 636 N N . ALA A 1 83 ? 0.101 4.597 7.272 1.00 94.69 83 ALA A N 1
ATOM 637 C CA . ALA A 1 83 ? 0.098 5.288 8.565 1.00 94.69 83 ALA A CA 1
ATOM 638 C C . ALA A 1 83 ? 1.051 6.495 8.585 1.00 94.69 83 ALA A C 1
ATOM 640 O O . ALA A 1 83 ? 0.689 7.568 9.065 1.00 94.69 83 ALA A O 1
ATOM 641 N N . GLN A 1 84 ? 2.244 6.355 8.000 1.00 96.50 84 GLN A N 1
ATOM 642 C CA . GLN A 1 84 ? 3.204 7.458 7.906 1.00 96.50 84 GLN A CA 1
ATOM 643 C C . GLN A 1 84 ? 2.685 8.635 7.069 1.00 96.50 84 GLN A C 1
ATOM 645 O O . GLN A 1 84 ? 3.037 9.786 7.323 1.00 96.50 84 GLN A O 1
ATOM 650 N N . VAL A 1 85 ? 1.860 8.368 6.062 1.00 96.12 85 VAL A N 1
ATOM 651 C CA . VAL A 1 85 ? 1.268 9.416 5.225 1.00 96.12 85 VAL A CA 1
ATOM 652 C C . VAL A 1 85 ? 0.038 10.010 5.909 1.00 96.12 85 VAL A C 1
ATOM 654 O O . VAL A 1 85 ? -0.051 11.221 6.107 1.00 96.12 85 VAL A O 1
ATOM 657 N N . ASP A 1 86 ? -0.900 9.165 6.317 1.00 90.94 86 ASP A N 1
ATOM 658 C CA . ASP A 1 86 ? -2.217 9.597 6.773 1.00 90.94 86 ASP A CA 1
ATOM 659 C C . ASP A 1 86 ? -2.191 10.170 8.190 1.00 90.94 86 ASP A C 1
ATOM 661 O O . ASP A 1 86 ? -2.954 11.095 8.489 1.00 90.94 86 ASP A O 1
ATOM 665 N N . LEU A 1 87 ? -1.311 9.660 9.057 1.00 91.12 87 LEU A N 1
ATOM 666 C CA . LEU A 1 87 ? -1.245 10.029 10.473 1.00 91.12 87 LEU A CA 1
ATOM 667 C C . LEU A 1 87 ? -0.052 10.935 10.761 1.00 91.12 87 LEU A C 1
ATOM 669 O O . LEU A 1 87 ? -0.247 12.028 11.290 1.00 91.12 87 LEU A O 1
ATOM 673 N N . ASP A 1 88 ? 1.152 10.537 10.336 1.00 94.69 88 ASP A N 1
ATOM 674 C CA . ASP A 1 88 ? 2.364 11.344 10.558 1.00 94.69 88 ASP A CA 1
ATOM 675 C C . ASP A 1 88 ? 2.496 12.504 9.556 1.00 94.69 88 ASP A C 1
ATOM 677 O O . ASP A 1 88 ? 3.421 13.311 9.660 1.00 94.69 88 ASP A O 1
ATOM 681 N N . LYS A 1 89 ? 1.592 12.589 8.566 1.00 96.06 89 LYS A N 1
ATOM 682 C CA . LYS A 1 89 ? 1.567 13.628 7.521 1.00 96.06 89 LYS A CA 1
ATOM 683 C C . LYS A 1 89 ? 2.877 13.739 6.739 1.00 96.06 89 LYS A C 1
ATOM 685 O O . LYS A 1 89 ? 3.216 14.814 6.238 1.00 96.06 89 LYS A O 1
ATOM 690 N N . LYS A 1 90 ? 3.621 12.635 6.611 1.00 97.88 90 LYS A N 1
ATOM 691 C CA . LYS A 1 90 ? 4.827 12.598 5.781 1.00 97.88 90 LYS A CA 1
ATOM 692 C C . LYS A 1 90 ? 4.448 12.646 4.309 1.00 97.88 90 LYS A C 1
ATOM 694 O O . LYS A 1 90 ? 3.443 12.085 3.879 1.00 97.88 90 LYS A O 1
ATOM 699 N N . ASP A 1 91 ? 5.313 13.273 3.524 1.00 98.06 91 ASP A N 1
ATOM 700 C CA . ASP A 1 91 ? 5.175 13.289 2.076 1.00 98.06 91 ASP A CA 1
ATOM 701 C C . ASP A 1 91 ? 5.264 11.847 1.511 1.00 98.06 91 ASP A C 1
ATOM 703 O O . ASP A 1 91 ? 6.243 11.139 1.794 1.00 98.06 91 ASP A O 1
ATOM 707 N N . PRO A 1 92 ? 4.290 11.395 0.694 1.00 98.12 92 PRO A N 1
ATOM 708 C CA . PRO A 1 92 ? 4.278 10.041 0.137 1.00 98.12 92 PRO A CA 1
ATOM 709 C C . PRO A 1 92 ? 5.537 9.682 -0.658 1.00 98.12 92 PRO A C 1
ATOM 711 O O . PRO A 1 92 ? 6.001 8.544 -0.609 1.00 98.12 92 PRO A O 1
ATOM 714 N N . LYS A 1 93 ? 6.138 10.645 -1.369 1.00 98.25 93 LYS A N 1
ATOM 715 C CA . LYS A 1 93 ? 7.378 10.442 -2.132 1.00 98.25 93 LYS A CA 1
ATOM 716 C C . LYS A 1 93 ? 8.550 10.173 -1.197 1.00 98.25 93 LYS A C 1
ATOM 718 O O . LYS A 1 93 ? 9.410 9.353 -1.521 1.00 98.25 93 LYS A O 1
ATOM 723 N N . VAL A 1 94 ? 8.596 10.852 -0.051 1.00 98.38 94 VAL A N 1
ATOM 724 C CA . VAL A 1 94 ? 9.627 10.623 0.970 1.00 98.38 94 VAL A CA 1
ATOM 725 C C . VAL A 1 94 ? 9.467 9.232 1.578 1.00 98.38 94 VAL A C 1
ATOM 727 O O . VAL A 1 94 ? 10.452 8.496 1.638 1.00 98.38 94 VAL A O 1
ATOM 730 N N . VAL A 1 95 ? 8.242 8.842 1.947 1.00 98.44 95 VAL A N 1
ATOM 731 C CA . VAL A 1 95 ? 7.936 7.508 2.496 1.00 98.44 95 VAL A CA 1
ATOM 732 C C . VAL A 1 95 ? 8.299 6.407 1.497 1.00 98.44 95 VAL A C 1
ATOM 734 O O . VAL A 1 95 ? 9.065 5.503 1.832 1.00 98.44 95 VAL A O 1
ATOM 737 N N . ALA A 1 96 ? 7.846 6.522 0.245 1.00 98.19 96 ALA A N 1
ATOM 738 C CA . ALA A 1 96 ? 8.148 5.553 -0.805 1.00 98.19 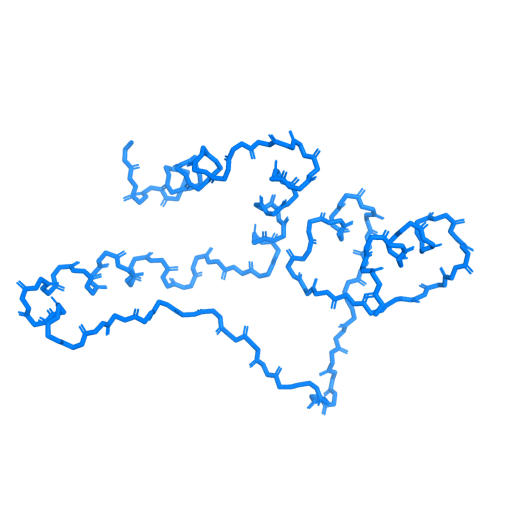96 ALA A CA 1
ATOM 739 C C . ALA A 1 96 ? 9.657 5.439 -1.066 1.00 98.19 96 ALA A C 1
ATOM 741 O O . ALA A 1 96 ? 10.198 4.336 -1.138 1.00 98.19 96 ALA A O 1
ATOM 742 N N . ARG A 1 97 ? 10.375 6.568 -1.160 1.00 98.31 97 ARG A N 1
ATOM 743 C CA . ARG A 1 97 ? 11.828 6.556 -1.385 1.00 98.31 97 ARG A CA 1
ATOM 744 C C . ARG A 1 97 ? 12.576 5.924 -0.213 1.00 98.31 97 ARG A C 1
ATOM 746 O O . ARG A 1 97 ? 13.510 5.160 -0.443 1.00 98.31 97 ARG A O 1
ATOM 753 N N . ALA A 1 98 ? 12.193 6.245 1.021 1.00 98.25 98 ALA A N 1
ATOM 754 C CA . ALA A 1 98 ? 12.800 5.662 2.213 1.00 98.25 98 ALA A CA 1
ATOM 755 C C . ALA A 1 98 ? 12.588 4.144 2.258 1.00 98.25 98 ALA A C 1
ATOM 757 O O . ALA A 1 98 ? 13.544 3.405 2.487 1.00 98.25 98 ALA A O 1
ATOM 758 N N . TRP A 1 99 ? 11.374 3.679 1.953 1.00 98.25 99 TRP A N 1
ATOM 759 C CA . TRP A 1 99 ? 11.065 2.255 1.883 1.00 98.25 99 TRP A CA 1
ATOM 760 C C . TRP A 1 99 ? 11.878 1.539 0.799 1.00 98.25 99 TRP A C 1
ATOM 762 O O . TRP A 1 99 ? 12.550 0.555 1.090 1.00 98.25 99 TRP A O 1
ATOM 772 N N . LEU A 1 100 ? 11.921 2.076 -0.425 1.00 97.94 100 LEU A N 1
ATOM 773 C CA . LEU A 1 100 ? 12.715 1.496 -1.515 1.00 97.94 100 LEU A CA 1
ATOM 774 C C . LEU A 1 100 ? 14.209 1.392 -1.151 1.00 97.94 100 LEU A C 1
ATOM 776 O O . LEU A 1 100 ? 14.850 0.395 -1.481 1.00 97.94 100 LEU A O 1
ATOM 780 N N . LYS A 1 101 ? 14.765 2.386 -0.443 1.00 98.06 101 LYS A N 1
ATOM 781 C CA . LYS A 1 101 ? 16.143 2.327 0.077 1.00 98.06 101 LYS A CA 1
ATOM 782 C C . LYS A 1 101 ? 16.311 1.244 1.142 1.00 98.06 101 LYS A C 1
ATOM 784 O O . LYS A 1 101 ? 17.269 0.482 1.078 1.00 98.06 101 LYS A O 1
ATOM 789 N N . ALA A 1 102 ? 15.385 1.157 2.099 1.00 97.06 102 ALA A N 1
ATOM 790 C CA . ALA A 1 102 ? 15.419 0.150 3.161 1.00 97.06 102 ALA A CA 1
ATOM 791 C C . ALA A 1 102 ? 15.322 -1.284 2.610 1.00 97.06 102 ALA A C 1
ATOM 793 O O . ALA A 1 102 ? 15.951 -2.192 3.143 1.00 97.06 102 ALA A O 1
ATOM 794 N N . GLN A 1 103 ? 14.598 -1.471 1.503 1.00 96.12 103 GLN A N 1
ATOM 795 C CA . GLN A 1 103 ? 14.505 -2.741 0.777 1.00 96.12 103 GLN A CA 1
ATOM 796 C C . GLN A 1 103 ? 15.713 -3.026 -0.136 1.00 96.12 103 GLN A C 1
ATOM 798 O O . GLN A 1 103 ? 15.745 -4.064 -0.798 1.00 96.12 103 GLN A O 1
ATOM 803 N N . GLY A 1 104 ? 16.687 -2.110 -0.216 1.00 95.94 104 GLY A N 1
ATOM 804 C CA . GLY A 1 104 ? 17.866 -2.232 -1.078 1.00 95.94 104 GLY A CA 1
ATOM 805 C C . GLY A 1 104 ? 17.575 -2.093 -2.576 1.00 95.94 104 GLY A C 1
ATOM 806 O O . GLY A 1 104 ? 18.398 -2.492 -3.394 1.00 95.94 104 GLY A O 1
ATOM 807 N N . LEU A 1 105 ? 16.414 -1.546 -2.948 1.00 95.69 105 LEU A N 1
ATOM 808 C CA . LEU A 1 105 ? 15.971 -1.426 -4.342 1.00 95.69 105 LEU A CA 1
ATOM 809 C C . LEU A 1 105 ? 16.534 -0.183 -5.037 1.00 95.69 105 LEU A C 1
ATOM 811 O O . LEU A 1 105 ? 16.689 -0.168 -6.256 1.00 95.69 105 LEU A O 1
ATOM 815 N N . ILE A 1 106 ? 16.846 0.864 -4.269 1.00 95.94 106 ILE A N 1
ATOM 816 C CA . ILE A 1 106 ? 17.466 2.103 -4.760 1.00 95.94 106 ILE A CA 1
ATOM 817 C C . ILE A 1 106 ? 18.495 2.640 -3.755 1.00 95.94 106 ILE A C 1
ATOM 819 O O . ILE A 1 106 ? 18.505 2.239 -2.592 1.00 95.94 106 ILE A O 1
ATOM 823 N N . LYS A 1 107 ? 19.323 3.598 -4.198 1.00 90.44 107 LYS A N 1
ATOM 824 C CA . LYS A 1 107 ? 20.318 4.306 -3.371 1.00 90.44 107 LYS A CA 1
ATOM 825 C C . LYS A 1 107 ? 19.798 5.607 -2.741 1.00 90.44 107 LYS A C 1
ATOM 827 O O . LYS A 1 107 ? 18.989 6.369 -3.339 1.00 90.44 107 LYS A O 1
#

Foldseek 3Di:
DPPVVQLVCCLVVVDVDDDDDLQALSCVVSVHDDDDPPVCPDDDDDDADDDDPVVCVVPVVVVVLRCLCPPVDDSVNSSNLNNCCVPVVDDNVVSVVVVCVVSVSDD

Sequence (107 aa):
MDPGLTYAAVRDGKVDVIDAFSTDGRIIAFNLRVLEDDKRFFPPYYAAPVVRADTLAKYPEIADALNSLAGKLNDKEMASLNAQVDLDKKDPKVVARAWLKAQGLIK

Radius of gyration: 17.25 Å; chains: 1; bounding box: 40×31×49 Å

Organism: NCBI:txid1076179

InterPro domains:
  IPR007210 ABC-type glycine betaine transport system, substrate-binding domain [PF04069] (1-102)

pLDDT: mean 93.99, std 6.09, range [58.47, 98.5]

Secondary structure (DSSP, 8-state):
--HHHHHHHHHTTS-S-----TT-HHHHHTT--PPP-TT--SPP--------HHHHHH-THHHHHHHTTTTT--HHHHHHHHHHHHTT---HHHHHHHHHHHTTS--